Protein AF-A0A3D5PRV4-F1 (afdb_monomer)

Mean predicted aligned error: 7.02 Å

pLDDT: mean 85.02, std 9.2, range [42.31, 95.31]

Sequence (140 aa):
FWIFLRHMVLPTMTLSVIYIALIARMTRASVQEILQEDYVRTARAKGQSEFKILMRHALRNAAVPIVTVIGLGIALMIGGVVVTESVYNIPGLGRLVLDAVLARDYPVIQGLILFFSFVYILINLLIDLSYTFFDPRIRY

Structure (mmCIF, N/CA/C/O backbone):
data_AF-A0A3D5PRV4-F1
#
_entry.id   AF-A0A3D5PRV4-F1
#
loop_
_atom_site.group_PDB
_atom_site.id
_atom_site.type_symbol
_atom_site.label_atom_id
_atom_site.label_alt_id
_atom_site.label_comp_id
_atom_site.label_asym_id
_atom_site.label_entity_id
_atom_site.label_seq_id
_atom_site.pdbx_PDB_ins_code
_atom_site.Cartn_x
_atom_site.Cartn_y
_atom_site.Cartn_z
_atom_site.occupancy
_atom_site.B_iso_or_equiv
_atom_site.auth_seq_id
_atom_site.auth_comp_id
_atom_site.auth_asym_id
_atom_site.auth_atom_id
_atom_site.pdbx_PDB_model_num
ATOM 1 N N . PHE A 1 1 ? 20.126 -21.120 -5.698 1.00 62.16 1 PHE A N 1
ATOM 2 C CA . PHE A 1 1 ? 19.040 -20.556 -4.868 1.00 62.16 1 PHE A CA 1
ATOM 3 C C . PHE A 1 1 ? 19.549 -19.531 -3.846 1.00 62.16 1 PHE A C 1
ATOM 5 O O . PHE A 1 1 ? 19.146 -18.381 -3.923 1.00 62.16 1 PHE A O 1
ATOM 12 N N . TRP A 1 2 ? 20.493 -19.874 -2.958 1.00 66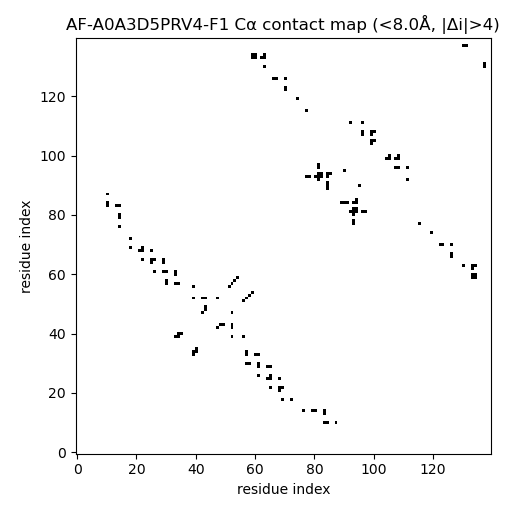.62 2 TRP A N 1
ATOM 13 C CA . TRP A 1 2 ? 20.979 -18.961 -1.899 1.00 66.62 2 TRP A CA 1
ATOM 14 C C . TRP A 1 2 ? 21.619 -17.650 -2.398 1.00 66.62 2 TRP A C 1
ATOM 16 O O . TRP A 1 2 ? 21.390 -16.579 -1.842 1.00 66.62 2 TRP A O 1
ATOM 26 N N . ILE A 1 3 ? 22.364 -17.713 -3.505 1.00 71.88 3 ILE A N 1
ATOM 27 C CA . ILE A 1 3 ? 22.976 -16.537 -4.146 1.00 71.88 3 ILE A CA 1
ATOM 28 C C . ILE A 1 3 ? 21.903 -15.586 -4.696 1.00 71.88 3 ILE A C 1
ATOM 30 O O . ILE A 1 3 ? 22.037 -14.377 -4.552 1.00 71.88 3 ILE A O 1
ATOM 34 N N . PHE A 1 4 ? 20.820 -16.123 -5.262 1.00 69.75 4 PHE A N 1
ATOM 35 C CA . PHE A 1 4 ? 19.715 -15.334 -5.812 1.00 69.75 4 PHE A CA 1
ATOM 36 C C . PHE A 1 4 ? 18.982 -14.557 -4.712 1.00 69.75 4 PHE A C 1
ATOM 38 O O . PHE A 1 4 ? 18.844 -13.342 -4.815 1.00 69.75 4 PHE A O 1
ATOM 45 N N . LEU A 1 5 ? 18.632 -15.222 -3.603 1.00 70.69 5 LEU A N 1
ATOM 46 C CA . LEU A 1 5 ? 18.037 -14.557 -2.437 1.00 70.69 5 LEU A CA 1
ATOM 47 C C . LEU A 1 5 ? 18.918 -13.421 -1.911 1.00 70.69 5 LEU A C 1
ATOM 49 O O . LEU A 1 5 ? 18.415 -12.327 -1.680 1.00 70.69 5 LEU A O 1
ATOM 53 N N . ARG A 1 6 ? 20.235 -13.638 -1.793 1.00 73.12 6 ARG A N 1
ATOM 54 C CA . ARG A 1 6 ? 21.175 -12.615 -1.305 1.00 73.12 6 ARG A CA 1
ATOM 55 C C . ARG A 1 6 ? 21.229 -11.368 -2.199 1.00 73.12 6 ARG A C 1
ATOM 57 O O . ARG A 1 6 ? 21.363 -10.269 -1.671 1.00 73.12 6 ARG A O 1
ATOM 64 N N . HIS A 1 7 ? 21.090 -11.522 -3.518 1.00 75.06 7 HIS A N 1
ATOM 65 C CA . HIS A 1 7 ? 21.068 -10.394 -4.460 1.00 75.06 7 HIS A CA 1
ATOM 66 C C . HIS A 1 7 ? 19.731 -9.639 -4.461 1.00 75.06 7 HIS A C 1
ATOM 68 O O . HIS A 1 7 ? 19.707 -8.466 -4.820 1.00 75.06 7 HIS A O 1
ATOM 74 N N . MET A 1 8 ? 18.636 -10.262 -4.010 1.00 76.50 8 MET A N 1
ATOM 75 C CA . MET A 1 8 ? 17.328 -9.602 -3.912 1.00 76.50 8 MET A CA 1
ATOM 76 C C . MET A 1 8 ? 17.118 -8.831 -2.605 1.00 76.50 8 MET A C 1
ATOM 78 O O . MET A 1 8 ? 16.271 -7.939 -2.571 1.00 76.50 8 MET A O 1
ATOM 82 N N . VAL A 1 9 ? 17.883 -9.116 -1.541 1.00 82.94 9 VAL A N 1
ATOM 83 C CA . VAL A 1 9 ? 17.721 -8.430 -0.243 1.00 82.94 9 VAL A CA 1
ATOM 84 C C . VAL A 1 9 ? 17.910 -6.918 -0.379 1.00 82.94 9 VAL A C 1
ATOM 86 O O . VAL A 1 9 ? 17.072 -6.159 0.095 1.00 82.94 9 VAL A O 1
ATOM 89 N N . LEU A 1 10 ? 18.982 -6.474 -1.043 1.00 81.19 10 LEU A N 1
ATOM 90 C CA . LEU A 1 10 ? 19.309 -5.049 -1.162 1.00 81.19 10 LEU A CA 1
ATOM 91 C C . LEU A 1 10 ? 18.252 -4.255 -1.962 1.00 81.19 10 LEU A C 1
ATOM 93 O O . LEU A 1 10 ? 17.721 -3.296 -1.404 1.00 81.19 10 LEU A O 1
ATOM 97 N N . PRO A 1 11 ? 17.860 -4.655 -3.190 1.00 80.69 11 PRO A N 1
ATOM 98 C CA . PRO A 1 11 ? 16.779 -3.998 -3.931 1.00 80.69 11 PRO A CA 1
ATOM 99 C C . PRO A 1 11 ? 15.453 -3.971 -3.164 1.00 80.69 11 PRO A C 1
ATOM 101 O O . PRO A 1 11 ? 14.777 -2.943 -3.115 1.00 80.69 11 PRO A O 1
ATOM 104 N N . THR A 1 12 ? 15.098 -5.091 -2.525 1.00 82.19 12 THR A N 1
ATOM 105 C CA . THR A 1 12 ? 13.836 -5.211 -1.784 1.00 82.19 12 THR A CA 1
ATOM 106 C C . THR A 1 12 ? 13.821 -4.283 -0.578 1.00 82.19 12 THR A C 1
ATOM 108 O O . THR A 1 12 ? 12.819 -3.616 -0.343 1.00 82.19 12 THR A O 1
ATOM 111 N N . MET A 1 13 ? 14.925 -4.191 0.167 1.00 84.75 13 MET A N 1
ATOM 112 C CA . MET A 1 13 ? 15.044 -3.275 1.303 1.00 84.75 13 MET A CA 1
ATOM 113 C C . MET A 1 13 ? 14.972 -1.815 0.850 1.00 84.75 13 MET A C 1
ATOM 115 O O . MET A 1 13 ? 14.200 -1.047 1.420 1.00 84.75 13 MET A O 1
ATOM 119 N N . THR A 1 14 ? 15.703 -1.444 -0.204 1.00 83.31 14 THR A N 1
ATOM 120 C CA . THR A 1 14 ? 15.707 -0.077 -0.750 1.00 83.31 14 THR A CA 1
ATOM 121 C C . THR A 1 14 ? 14.309 0.375 -1.163 1.00 83.31 14 THR A C 1
ATOM 123 O O . THR A 1 14 ? 13.904 1.490 -0.836 1.00 83.31 14 THR A O 1
ATOM 126 N N . LEU A 1 15 ? 13.538 -0.503 -1.811 1.00 81.44 15 LEU A N 1
ATOM 127 C CA . LEU A 1 15 ? 12.153 -0.206 -2.164 1.00 81.44 15 LEU A CA 1
ATOM 128 C C . LEU A 1 15 ? 11.228 -0.219 -0.943 1.00 81.44 15 LEU A C 1
ATOM 130 O O . LEU A 1 15 ? 10.415 0.682 -0.798 1.00 81.44 15 LEU A O 1
ATOM 134 N N . SER A 1 16 ? 11.340 -1.207 -0.054 1.00 83.38 16 SER A N 1
ATOM 135 C CA . SER A 1 16 ? 10.320 -1.466 0.975 1.00 83.38 16 SER A CA 1
ATOM 136 C C . SER A 1 16 ? 10.422 -0.560 2.202 1.00 83.38 16 SER A C 1
ATOM 138 O O . SER A 1 16 ? 9.399 -0.257 2.813 1.00 83.38 16 SER A O 1
ATOM 140 N N . VAL A 1 17 ? 11.625 -0.115 2.588 1.00 85.62 17 VAL A N 1
ATOM 141 C CA . VAL A 1 17 ? 11.854 0.615 3.853 1.00 85.62 17 VAL A CA 1
ATOM 142 C C . VAL A 1 17 ? 10.990 1.876 3.967 1.00 85.62 17 VAL A C 1
ATOM 144 O O . VAL A 1 17 ? 10.420 2.138 5.028 1.00 85.62 17 VAL A O 1
ATOM 147 N N . ILE A 1 18 ? 10.835 2.624 2.871 1.00 81.19 18 ILE A N 1
ATOM 148 C CA . ILE A 1 18 ? 10.041 3.861 2.844 1.00 81.19 18 ILE A CA 1
ATOM 149 C C . ILE A 1 18 ? 8.560 3.559 3.119 1.00 81.19 18 ILE A C 1
ATOM 151 O O . ILE A 1 18 ? 7.914 4.239 3.921 1.00 81.19 18 ILE A O 1
ATOM 155 N N . TYR A 1 19 ? 8.027 2.501 2.506 1.00 85.12 19 TYR A N 1
ATOM 156 C CA . TYR A 1 19 ? 6.618 2.136 2.640 1.00 85.12 19 TYR A CA 1
ATOM 157 C C . TYR A 1 19 ? 6.310 1.474 3.980 1.00 85.12 19 TYR A C 1
ATOM 159 O O . TYR A 1 19 ? 5.248 1.729 4.540 1.00 85.12 19 TYR A O 1
ATOM 167 N N . ILE A 1 20 ? 7.242 0.700 4.548 1.00 87.19 20 ILE A N 1
ATOM 168 C CA . ILE A 1 20 ? 7.081 0.115 5.888 1.00 87.19 20 ILE A CA 1
ATOM 169 C C . ILE A 1 20 ? 6.857 1.223 6.920 1.00 87.19 20 ILE A C 1
ATOM 171 O O . ILE A 1 20 ? 5.919 1.146 7.714 1.00 87.19 20 ILE A O 1
ATOM 175 N N . ALA A 1 21 ? 7.671 2.282 6.885 1.00 88.75 21 ALA A N 1
ATOM 176 C CA . ALA A 1 21 ? 7.520 3.413 7.794 1.00 88.75 21 ALA A CA 1
ATOM 177 C C . ALA A 1 21 ? 6.170 4.128 7.607 1.00 88.75 21 ALA A C 1
ATOM 179 O O . ALA A 1 21 ? 5.513 4.484 8.588 1.00 88.75 21 ALA A O 1
ATOM 180 N N . LEU A 1 22 ? 5.735 4.314 6.357 1.00 88.88 22 LEU A N 1
ATOM 181 C CA . LEU A 1 22 ? 4.456 4.946 6.038 1.00 88.88 22 LEU A CA 1
ATOM 182 C C . LEU A 1 22 ? 3.263 4.116 6.539 1.00 88.88 22 LEU A C 1
ATOM 184 O O . LEU A 1 22 ? 2.400 4.646 7.241 1.00 88.88 22 LEU A O 1
ATOM 188 N N . ILE A 1 23 ? 3.243 2.817 6.236 1.00 90.00 23 ILE A N 1
ATOM 189 C CA . ILE A 1 23 ? 2.176 1.889 6.630 1.00 90.00 23 ILE A CA 1
ATOM 190 C C . ILE A 1 23 ? 2.127 1.750 8.153 1.00 90.00 23 ILE A C 1
ATOM 192 O O . ILE A 1 23 ? 1.044 1.806 8.735 1.00 90.00 23 ILE A O 1
ATOM 196 N N . ALA A 1 24 ? 3.277 1.634 8.825 1.00 90.31 24 ALA A N 1
ATOM 197 C CA . ALA A 1 24 ? 3.337 1.555 10.284 1.00 90.31 24 ALA A CA 1
ATOM 198 C C . ALA A 1 24 ? 2.785 2.827 10.947 1.00 90.31 24 ALA A C 1
ATOM 200 O O . ALA A 1 24 ? 2.004 2.747 11.898 1.00 90.31 24 ALA A O 1
ATOM 201 N N . ARG A 1 25 ? 3.145 4.008 10.422 1.00 91.44 25 ARG A N 1
ATOM 202 C CA . ARG A 1 25 ? 2.618 5.293 10.907 1.00 91.44 25 ARG A CA 1
ATOM 203 C C . ARG A 1 25 ? 1.111 5.401 10.711 1.00 91.44 25 ARG A C 1
ATOM 205 O O . ARG A 1 25 ? 0.427 5.782 11.658 1.00 91.44 25 ARG A O 1
ATOM 212 N N . MET A 1 26 ? 0.608 5.048 9.526 1.00 92.31 26 MET A N 1
ATOM 213 C CA . MET A 1 26 ? -0.828 5.071 9.242 1.00 92.31 26 MET A CA 1
ATOM 214 C C . MET A 1 26 ? -1.580 4.104 10.158 1.00 92.31 26 MET A C 1
ATOM 216 O O . MET A 1 26 ? -2.525 4.500 10.827 1.00 92.31 26 MET A O 1
ATOM 220 N N . THR A 1 27 ? -1.092 2.868 10.281 1.00 91.50 27 THR A N 1
ATOM 221 C CA . THR A 1 27 ? -1.688 1.847 11.154 1.00 91.50 27 THR A CA 1
ATOM 222 C C . THR A 1 27 ? -1.805 2.347 12.592 1.00 91.50 27 THR A C 1
ATOM 224 O O . THR A 1 27 ? -2.866 2.242 13.204 1.00 91.50 27 THR A O 1
ATOM 227 N N . ARG A 1 28 ? -0.731 2.935 13.134 1.00 92.69 28 ARG A N 1
ATOM 228 C CA . ARG A 1 28 ? -0.735 3.490 14.492 1.00 92.69 28 ARG A CA 1
ATOM 229 C C . ARG A 1 28 ? -1.740 4.634 14.639 1.00 92.69 28 ARG A C 1
ATOM 231 O O . ARG A 1 28 ? -2.456 4.661 15.636 1.00 92.69 28 ARG A O 1
ATOM 238 N N . ALA A 1 29 ? -1.782 5.559 13.681 1.00 92.56 29 ALA A N 1
ATOM 239 C CA . ALA A 1 29 ? -2.688 6.704 13.716 1.00 92.56 29 ALA A CA 1
ATOM 240 C C . ALA A 1 29 ? -4.159 6.261 13.672 1.00 92.56 29 ALA A C 1
ATOM 242 O O . ALA A 1 29 ? -4.922 6.615 14.567 1.00 92.56 29 ALA A O 1
ATOM 243 N N . SER A 1 30 ? -4.529 5.411 12.709 1.00 91.19 30 SER A N 1
ATOM 244 C CA . SER A 1 30 ? -5.907 4.935 12.548 1.00 91.19 30 SER A CA 1
ATOM 245 C C . SER A 1 30 ? -6.382 4.107 13.742 1.00 91.19 30 SER A C 1
ATOM 247 O O . SER A 1 30 ? -7.499 4.290 14.216 1.00 91.19 30 SER A O 1
ATOM 249 N N . VAL A 1 31 ? -5.535 3.223 14.286 1.00 90.88 31 VAL A N 1
ATOM 250 C CA . VAL A 1 31 ? -5.892 2.460 15.494 1.00 90.88 31 VAL A CA 1
ATOM 251 C C . VAL A 1 31 ? -6.078 3.391 16.694 1.00 90.88 31 VAL A C 1
ATOM 253 O O . VAL A 1 31 ? -7.017 3.199 17.464 1.00 90.88 31 VAL A O 1
ATOM 256 N N . GLN A 1 32 ? -5.220 4.401 16.862 1.00 91.06 32 GLN A N 1
ATOM 257 C CA . GLN A 1 32 ? -5.339 5.355 17.965 1.00 91.06 32 GLN A CA 1
ATOM 258 C C . GLN A 1 32 ? -6.637 6.169 17.886 1.00 91.06 32 GLN A C 1
ATOM 260 O O . GLN A 1 32 ? -7.287 6.343 18.913 1.00 91.06 32 GLN A O 1
ATOM 265 N N . GLU A 1 33 ? -7.012 6.634 16.695 1.00 89.69 33 GLU A N 1
ATOM 266 C CA . GLU A 1 33 ? -8.262 7.361 16.450 1.00 89.69 33 GLU A CA 1
ATOM 267 C C . GLU A 1 33 ? -9.479 6.494 16.791 1.00 89.69 33 GLU A C 1
ATOM 269 O O . GLU A 1 33 ? -10.314 6.869 17.612 1.00 89.69 33 GLU A O 1
ATOM 274 N N . ILE A 1 34 ? -9.512 5.263 16.279 1.00 89.00 34 ILE A N 1
ATOM 275 C CA . ILE A 1 34 ? -10.622 4.339 16.514 1.00 89.00 34 ILE A CA 1
ATOM 276 C C . ILE A 1 34 ? -10.769 3.963 17.994 1.00 89.00 34 ILE A C 1
ATOM 278 O O . ILE A 1 34 ? -11.884 3.833 18.493 1.00 89.00 34 ILE A O 1
ATOM 282 N N . LEU A 1 35 ? -9.673 3.797 18.735 1.00 88.69 35 LEU A N 1
ATOM 283 C CA . LEU A 1 35 ? -9.750 3.481 20.166 1.00 88.69 35 LEU A CA 1
ATOM 284 C C . LEU A 1 35 ? -10.357 4.617 21.011 1.00 88.69 35 LEU A C 1
ATOM 286 O O . LEU A 1 35 ? -10.752 4.368 22.152 1.00 88.69 35 LEU A O 1
ATOM 290 N N . GLN A 1 36 ? -10.434 5.841 20.480 1.00 89.69 36 GLN A N 1
ATOM 291 C CA . GLN A 1 36 ? -11.046 6.987 21.158 1.00 89.69 36 GLN A CA 1
ATOM 292 C C . GLN A 1 36 ? -12.557 7.107 20.914 1.00 89.69 36 GLN A C 1
ATOM 294 O O . GLN A 1 36 ? -13.214 7.851 21.645 1.00 89.69 36 GLN A O 1
ATOM 299 N N . GLU A 1 37 ? -13.100 6.343 19.966 1.00 89.94 37 GLU A N 1
ATOM 300 C CA . GLU A 1 37 ? -14.513 6.350 19.585 1.00 89.94 37 GLU A CA 1
ATOM 301 C C . GLU A 1 37 ? -15.458 5.869 20.698 1.00 89.94 37 GLU A C 1
ATOM 303 O O . GLU A 1 37 ? -15.162 4.958 21.485 1.00 89.94 37 GLU A O 1
ATOM 308 N N . ASP A 1 38 ? -16.671 6.421 20.721 1.00 90.31 38 ASP A N 1
ATOM 309 C CA . ASP A 1 38 ? -17.645 6.154 21.786 1.00 90.31 38 ASP A CA 1
ATOM 310 C C . ASP A 1 38 ? -18.175 4.709 21.781 1.00 90.31 38 ASP A C 1
ATOM 312 O O . ASP A 1 38 ? -18.493 4.147 22.838 1.00 90.31 38 ASP A O 1
ATOM 316 N N . TYR A 1 39 ? -18.203 4.039 20.622 1.00 87.12 39 TYR A N 1
ATOM 317 C CA . TYR A 1 39 ? -18.572 2.620 20.560 1.00 87.12 39 TYR A CA 1
ATOM 318 C C . TYR A 1 39 ? -17.514 1.717 21.213 1.00 87.12 39 TYR A C 1
ATOM 320 O O . TYR A 1 39 ? -17.865 0.677 21.776 1.00 87.12 39 TYR A O 1
ATOM 328 N N . VAL A 1 40 ? -16.235 2.119 21.198 1.00 89.81 40 VAL A N 1
ATOM 329 C CA . VAL A 1 40 ? -15.154 1.413 21.900 1.00 89.81 40 VAL A CA 1
ATOM 330 C C . VAL A 1 40 ? -15.286 1.612 23.406 1.00 89.81 40 VAL A C 1
ATOM 332 O O . VAL A 1 40 ? -15.218 0.638 24.159 1.00 89.81 40 VAL A O 1
ATOM 335 N N . ARG A 1 41 ? -15.578 2.839 23.855 1.00 89.12 41 ARG A N 1
ATOM 336 C CA . ARG A 1 41 ? -15.866 3.126 25.273 1.00 89.12 41 ARG A CA 1
ATOM 337 C C . ARG A 1 41 ? -17.053 2.311 25.779 1.00 89.12 41 ARG A C 1
ATOM 339 O O . ARG A 1 41 ? -16.980 1.705 26.846 1.00 89.12 41 ARG A O 1
ATOM 346 N N . THR A 1 42 ? -18.104 2.211 24.970 1.00 90.88 42 THR A N 1
ATOM 347 C CA . THR A 1 42 ? -19.280 1.383 25.266 1.00 90.88 42 THR A CA 1
ATOM 348 C C . THR A 1 42 ? -18.925 -0.105 25.332 1.00 90.88 42 THR A C 1
ATOM 350 O O . THR A 1 42 ? -19.389 -0.815 26.223 1.00 90.88 42 THR A O 1
ATOM 353 N N . ALA A 1 43 ? -18.084 -0.606 24.421 1.00 89.50 43 ALA A N 1
ATOM 354 C CA . ALA A 1 43 ? -17.626 -1.996 24.445 1.00 89.50 43 ALA A CA 1
ATOM 355 C C . ALA A 1 43 ? -16.788 -2.310 25.696 1.00 89.50 43 ALA A C 1
ATOM 357 O O . ALA A 1 43 ? -16.965 -3.374 26.296 1.00 89.50 43 ALA A O 1
ATOM 358 N N . ARG A 1 44 ? -15.935 -1.370 26.124 1.00 89.50 44 ARG A N 1
ATOM 359 C CA . ARG A 1 44 ? -15.155 -1.468 27.365 1.00 89.50 44 ARG A CA 1
ATOM 360 C C . ARG A 1 44 ? -16.059 -1.448 28.602 1.00 89.50 44 ARG A C 1
ATOM 362 O O . ARG A 1 44 ? -15.896 -2.293 29.475 1.00 89.50 44 ARG A O 1
ATOM 369 N N . ALA A 1 45 ? -17.067 -0.574 28.641 1.00 92.19 45 ALA A N 1
ATOM 370 C CA . ALA A 1 45 ? -18.062 -0.534 29.720 1.00 92.19 45 ALA A CA 1
ATOM 371 C C . ALA A 1 45 ? -18.891 -1.831 29.820 1.00 92.19 45 ALA A C 1
ATOM 373 O O . ALA A 1 45 ? -19.292 -2.231 30.907 1.00 92.19 45 ALA A O 1
ATOM 374 N N . LYS A 1 46 ? -19.094 -2.531 28.696 1.00 91.00 46 LYS A N 1
ATOM 375 C CA . LYS A 1 46 ? -19.716 -3.867 28.644 1.00 91.00 46 LYS A CA 1
ATOM 376 C C . LYS A 1 46 ? -18.776 -5.015 29.054 1.00 91.00 46 LYS A C 1
ATOM 378 O O . LYS A 1 46 ? -19.176 -6.172 28.955 1.00 91.00 46 LYS A O 1
ATOM 383 N N . GLY A 1 47 ? -17.537 -4.729 29.461 1.00 92.19 47 GLY A N 1
ATOM 384 C CA . GLY A 1 47 ? -16.563 -5.732 29.906 1.00 92.19 47 GLY A CA 1
ATOM 385 C C . GLY A 1 47 ? -15.906 -6.542 28.782 1.00 92.19 47 GLY A C 1
ATOM 386 O O . GLY A 1 47 ? -15.387 -7.627 29.035 1.00 92.19 47 GLY A O 1
ATOM 387 N N . GLN A 1 48 ? -15.929 -6.068 27.529 1.00 91.69 48 GLN A N 1
ATOM 388 C CA . GLN A 1 48 ? -15.196 -6.740 26.449 1.00 91.69 48 GLN A CA 1
ATOM 389 C C . GLN A 1 48 ? -13.682 -6.607 26.666 1.00 91.69 48 GLN A C 1
ATOM 391 O O . GLN A 1 48 ? -13.195 -5.546 27.051 1.00 91.69 48 GLN A O 1
ATOM 396 N N . SER A 1 49 ? -12.927 -7.671 26.377 1.00 92.00 49 SER A N 1
ATOM 397 C CA . SER A 1 49 ? -11.466 -7.645 26.485 1.00 92.00 49 SER A CA 1
ATOM 398 C C . SER A 1 49 ? -10.832 -6.723 25.438 1.00 92.00 49 SER A C 1
ATOM 400 O O . SER A 1 49 ? -11.271 -6.685 24.285 1.00 92.00 49 SER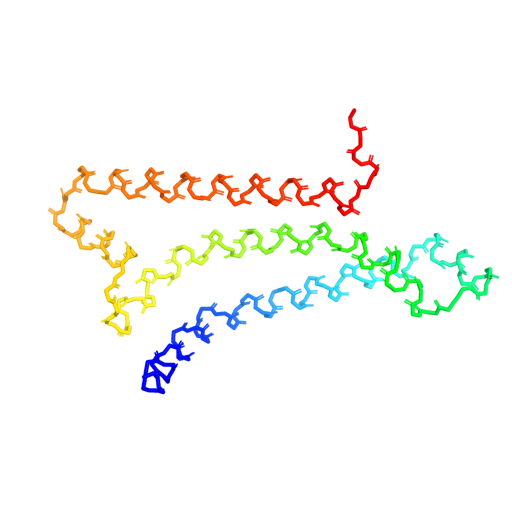 A O 1
ATOM 402 N N . GLU A 1 50 ? -9.745 -6.037 25.811 1.00 87.25 50 GLU A N 1
ATOM 403 C CA . GLU A 1 50 ? -8.982 -5.152 24.912 1.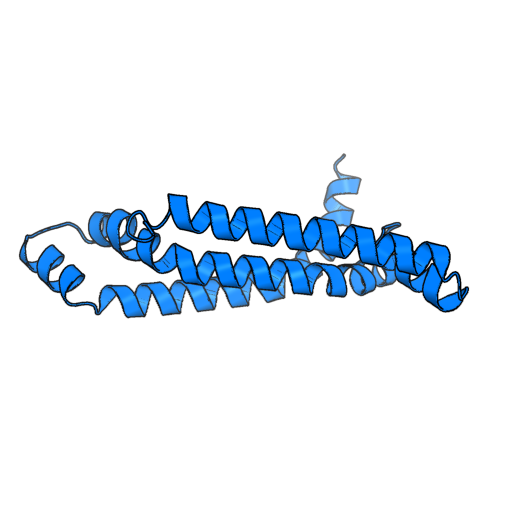00 87.25 50 GLU A CA 1
ATOM 404 C C . GLU A 1 50 ? -8.564 -5.865 23.621 1.00 87.25 50 GLU A C 1
ATOM 406 O O . GLU A 1 50 ? -8.685 -5.312 22.532 1.00 87.25 50 GLU A O 1
ATOM 411 N N . PHE A 1 51 ? -8.161 -7.136 23.715 1.00 88.69 51 PHE A N 1
ATOM 412 C CA . PHE A 1 51 ? -7.789 -7.928 22.542 1.00 88.69 51 PHE A CA 1
ATOM 413 C C . PHE A 1 51 ? -8.955 -8.102 21.557 1.00 88.69 51 PHE A C 1
ATOM 415 O O . PHE A 1 51 ? -8.777 -7.996 20.345 1.00 88.69 51 PHE A O 1
ATOM 422 N N . LYS A 1 52 ? -10.176 -8.319 22.060 1.00 89.12 52 LYS A N 1
ATOM 423 C CA . LYS A 1 52 ? -11.373 -8.471 21.222 1.00 89.12 52 LYS A CA 1
ATOM 424 C C . LYS A 1 52 ? -11.830 -7.136 20.632 1.00 89.12 52 LYS A C 1
ATOM 426 O O . LYS A 1 52 ? -12.316 -7.109 19.502 1.00 89.12 52 LYS A O 1
ATOM 431 N N . ILE A 1 53 ? -11.665 -6.037 21.366 1.00 89.38 53 ILE A N 1
ATOM 432 C CA . ILE A 1 53 ? -11.894 -4.679 20.856 1.00 89.38 53 ILE A CA 1
ATOM 433 C C . ILE A 1 53 ? -10.916 -4.394 19.710 1.00 89.38 53 ILE A C 1
ATOM 435 O O . ILE A 1 53 ? -11.354 -4.045 18.613 1.00 89.38 53 ILE A O 1
ATOM 439 N N . LEU A 1 54 ? -9.622 -4.644 19.923 1.00 87.62 54 LEU A N 1
ATOM 440 C CA . LEU A 1 54 ? -8.574 -4.429 18.930 1.00 87.62 54 LEU A CA 1
ATOM 441 C C . LEU A 1 54 ? -8.803 -5.265 17.663 1.00 87.62 54 LEU A C 1
ATOM 443 O O . LEU A 1 54 ? -8.897 -4.711 16.572 1.00 87.62 54 LEU A O 1
ATOM 447 N N . MET A 1 55 ? -8.935 -6.588 17.800 1.00 86.00 55 MET A N 1
ATOM 448 C CA . MET A 1 55 ? -9.040 -7.499 16.654 1.00 86.00 55 MET A CA 1
ATOM 449 C C . MET A 1 55 ? -10.341 -7.328 15.867 1.00 86.00 55 MET A C 1
ATOM 451 O O . MET A 1 55 ? -10.331 -7.380 14.641 1.00 86.00 55 MET A O 1
ATOM 455 N N . ARG A 1 56 ? -11.477 -7.150 16.554 1.00 82.06 56 ARG A N 1
ATOM 456 C CA . ARG A 1 56 ? -12.798 -7.197 15.905 1.00 82.06 56 ARG A CA 1
ATOM 457 C C . ARG A 1 56 ? -13.346 -5.827 15.518 1.00 82.06 56 ARG A C 1
ATOM 459 O O . ARG A 1 56 ? -14.134 -5.761 14.580 1.00 82.06 56 ARG A O 1
ATOM 466 N N . HIS A 1 57 ? -12.970 -4.772 16.238 1.00 82.69 57 HIS A N 1
ATOM 467 C CA . HIS A 1 57 ? -13.516 -3.431 16.026 1.00 82.69 57 HIS A CA 1
ATOM 468 C C . HIS A 1 57 ? -12.450 -2.483 15.481 1.00 82.69 57 HIS A C 1
ATOM 470 O O . HIS A 1 57 ? -12.648 -1.899 14.420 1.00 82.69 57 HIS A O 1
ATOM 476 N N . ALA A 1 58 ? -11.299 -2.379 16.154 1.00 84.31 58 ALA A N 1
ATOM 477 C CA . ALA A 1 58 ? -10.290 -1.398 15.772 1.00 84.31 58 ALA A CA 1
ATOM 478 C C . ALA A 1 58 ? -9.584 -1.743 14.458 1.00 84.31 58 ALA A C 1
ATOM 480 O O . ALA A 1 58 ? -9.564 -0.922 13.551 1.00 84.31 58 ALA A O 1
ATOM 481 N N . LEU A 1 59 ? -9.060 -2.963 14.309 1.00 82.69 59 LEU A N 1
ATOM 482 C CA . LEU A 1 59 ? -8.351 -3.358 13.089 1.00 82.69 59 LEU A CA 1
ATOM 483 C C . LEU A 1 59 ? -9.254 -3.404 11.861 1.00 82.69 59 LEU A C 1
ATOM 485 O O . LEU A 1 59 ? -8.819 -3.031 10.780 1.00 82.69 59 LEU A O 1
ATOM 489 N N . ARG A 1 60 ? -10.510 -3.830 12.022 1.00 81.31 60 ARG A N 1
ATOM 490 C CA . ARG A 1 60 ? -11.461 -3.900 10.909 1.00 81.31 60 ARG A CA 1
ATOM 491 C C . ARG A 1 60 ? -11.772 -2.514 10.343 1.00 81.31 60 ARG A C 1
ATOM 493 O O . ARG A 1 60 ? -11.771 -2.346 9.132 1.00 81.31 60 ARG A O 1
ATOM 500 N N . ASN A 1 61 ? -11.957 -1.528 11.218 1.00 82.38 61 ASN A N 1
ATOM 501 C CA . ASN A 1 61 ? -12.221 -0.150 10.810 1.00 82.38 61 ASN A CA 1
ATOM 502 C C . ASN A 1 61 ? -10.932 0.571 10.368 1.00 82.38 61 ASN A C 1
ATOM 504 O O . ASN A 1 61 ? -10.963 1.375 9.444 1.00 82.38 61 ASN A O 1
ATOM 508 N N . ALA A 1 62 ? -9.780 0.239 10.963 1.00 86.38 62 ALA A N 1
ATOM 509 C CA . ALA A 1 62 ? -8.478 0.775 10.558 1.00 86.38 62 ALA A CA 1
ATOM 510 C C . ALA A 1 62 ? -7.991 0.199 9.219 1.00 86.38 62 ALA A C 1
ATOM 512 O O . ALA A 1 62 ? -7.125 0.790 8.581 1.00 86.38 62 ALA A O 1
ATOM 513 N N . ALA A 1 63 ? -8.522 -0.948 8.781 1.00 84.75 63 ALA A N 1
ATOM 514 C CA . ALA A 1 63 ? -8.099 -1.605 7.548 1.00 84.75 63 ALA A CA 1
ATOM 515 C C . ALA A 1 63 ? -8.338 -0.733 6.310 1.00 84.75 63 ALA A C 1
ATOM 517 O O . ALA A 1 63 ? -7.5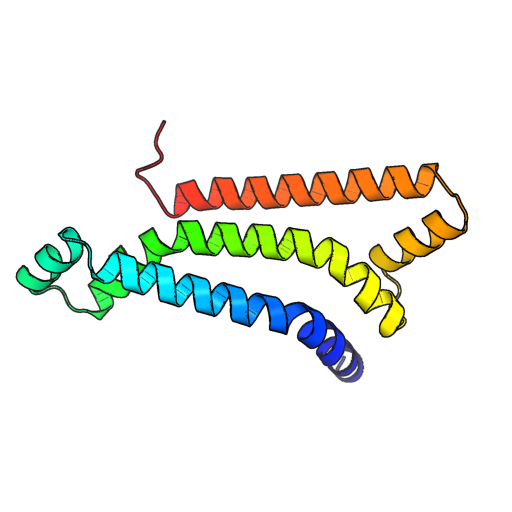18 -0.764 5.400 1.00 84.75 63 ALA A O 1
ATOM 518 N N . VAL A 1 64 ? -9.403 0.076 6.293 1.00 85.50 64 VAL A N 1
ATOM 519 C CA . VAL A 1 64 ? -9.735 0.946 5.155 1.00 85.50 64 VAL A CA 1
ATOM 520 C C . VAL A 1 64 ? -8.584 1.915 4.838 1.00 85.50 64 VAL A C 1
ATOM 522 O O . VAL A 1 64 ? -7.978 1.761 3.777 1.00 85.50 64 VAL A O 1
ATOM 525 N N . PRO A 1 65 ? -8.176 2.833 5.741 1.00 87.00 65 PRO A N 1
ATOM 526 C CA . PRO A 1 65 ? -7.076 3.757 5.454 1.00 87.00 65 PRO A CA 1
ATOM 527 C C . PRO A 1 65 ? -5.732 3.048 5.237 1.00 87.00 65 PRO A C 1
ATOM 529 O O . PRO A 1 65 ? -4.915 3.509 4.438 1.00 87.00 65 PRO A O 1
ATOM 532 N N . ILE A 1 66 ? -5.487 1.915 5.907 1.00 89.50 66 ILE A N 1
ATOM 533 C CA . ILE A 1 66 ? -4.253 1.135 5.728 1.00 89.50 66 ILE A CA 1
ATOM 534 C C . ILE A 1 66 ? -4.163 0.588 4.299 1.00 89.50 66 ILE A C 1
ATOM 536 O O . ILE A 1 66 ? -3.131 0.742 3.647 1.00 89.50 66 ILE A O 1
ATOM 540 N N . VAL A 1 67 ? -5.235 -0.026 3.798 1.00 88.69 67 VAL A N 1
ATOM 541 C CA . VAL A 1 67 ? -5.274 -0.619 2.457 1.00 88.69 67 VAL A CA 1
ATOM 542 C C . VAL A 1 67 ? -5.191 0.467 1.378 1.00 88.69 67 VAL A C 1
ATOM 544 O O . VAL A 1 67 ? -4.462 0.287 0.401 1.00 88.69 67 VAL A O 1
ATOM 547 N N . THR A 1 68 ? -5.790 1.643 1.597 1.00 87.44 68 THR A N 1
ATOM 548 C CA . THR A 1 68 ? -5.606 2.804 0.707 1.00 87.44 68 THR A CA 1
ATOM 549 C C . THR A 1 68 ? -4.138 3.218 0.602 1.00 87.44 68 THR A C 1
ATOM 551 O O . THR A 1 68 ? -3.611 3.406 -0.495 1.00 87.44 68 THR A O 1
ATOM 554 N N . VAL A 1 69 ? -3.446 3.338 1.741 1.00 90.31 69 VAL A N 1
ATOM 555 C CA . VAL A 1 69 ? -2.023 3.708 1.773 1.00 90.31 69 VAL A CA 1
ATOM 556 C C . VAL A 1 69 ? -1.149 2.644 1.119 1.00 90.31 69 VAL A C 1
ATOM 558 O O . VAL A 1 69 ? -0.186 2.990 0.438 1.00 90.31 69 VAL A O 1
ATOM 561 N N . ILE A 1 70 ? -1.487 1.363 1.281 1.00 89.19 70 ILE A N 1
ATOM 562 C CA . ILE A 1 70 ? -0.809 0.271 0.576 1.00 89.19 70 ILE A CA 1
ATOM 563 C C . ILE A 1 70 ? -0.969 0.440 -0.941 1.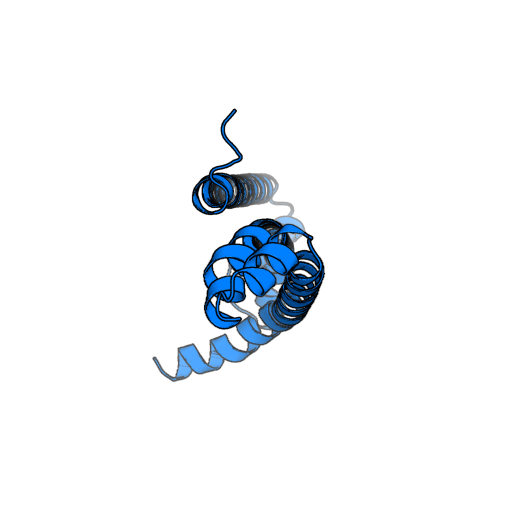00 89.19 70 ILE A C 1
ATOM 565 O O . ILE A 1 70 ? 0.027 0.371 -1.657 1.00 89.19 70 ILE A O 1
ATOM 569 N N . GLY A 1 71 ? -2.176 0.735 -1.430 1.00 87.75 71 GLY A N 1
ATOM 570 C CA . GLY A 1 71 ? -2.423 1.001 -2.852 1.00 87.75 71 GLY A CA 1
ATOM 571 C C . GLY A 1 71 ? -1.612 2.149 -3.416 1.00 87.75 71 GLY A C 1
ATOM 572 O O . GLY A 1 71 ? -0.951 2.007 -4.447 1.00 87.75 71 GLY A O 1
ATOM 573 N N . LEU A 1 72 ? -1.606 3.273 -2.700 1.00 88.00 72 LEU A N 1
ATOM 574 C CA . LEU A 1 72 ? -0.785 4.424 -3.056 1.00 88.00 72 LEU A CA 1
ATOM 575 C C . LEU A 1 72 ? 0.708 4.063 -3.052 1.00 88.00 72 LEU A C 1
ATOM 577 O O . LEU A 1 72 ? 1.444 4.462 -3.953 1.00 88.00 72 LEU A O 1
ATOM 581 N N . GLY A 1 73 ? 1.143 3.270 -2.072 1.00 88.94 73 GLY A N 1
ATOM 582 C CA . GLY A 1 73 ? 2.504 2.757 -1.986 1.00 88.94 73 GLY A CA 1
ATOM 583 C C . GLY A 1 73 ? 2.895 1.957 -3.224 1.00 88.94 73 GLY A C 1
ATOM 584 O O . GLY A 1 73 ? 3.931 2.231 -3.819 1.00 88.94 73 GLY A O 1
ATOM 585 N N . ILE A 1 74 ? 2.039 1.040 -3.677 1.00 85.62 74 ILE A N 1
ATOM 586 C CA . ILE A 1 74 ? 2.298 0.238 -4.880 1.00 85.62 74 ILE A CA 1
ATOM 587 C C . ILE A 1 74 ? 2.408 1.124 -6.131 1.00 85.62 74 ILE A C 1
ATOM 589 O O . ILE A 1 74 ? 3.304 0.917 -6.948 1.00 85.62 74 ILE A O 1
ATOM 593 N N . ALA A 1 75 ? 1.561 2.150 -6.260 1.00 82.88 75 ALA A N 1
ATOM 594 C CA . ALA A 1 75 ? 1.639 3.118 -7.359 1.00 82.88 75 ALA A CA 1
ATOM 595 C C . ALA A 1 75 ? 3.013 3.806 -7.418 1.00 82.88 75 ALA A C 1
ATOM 597 O O . ALA A 1 75 ? 3.649 3.887 -8.469 1.00 82.88 75 ALA A O 1
ATOM 598 N N . LEU A 1 76 ? 3.488 4.265 -6.259 1.00 85.00 76 LEU A N 1
ATOM 599 C CA . LEU A 1 76 ? 4.785 4.922 -6.116 1.00 85.00 76 LEU A CA 1
ATOM 600 C C . LEU A 1 76 ? 5.947 3.940 -6.332 1.00 85.00 76 LEU A C 1
ATOM 602 O O . LEU A 1 76 ? 6.979 4.316 -6.893 1.00 85.00 76 LEU A O 1
ATOM 606 N N . MET A 1 77 ? 5.777 2.668 -5.953 1.00 84.62 77 MET A N 1
ATOM 607 C CA . MET A 1 77 ? 6.768 1.618 -6.195 1.00 84.62 77 MET A CA 1
ATOM 608 C C . MET A 1 77 ? 7.002 1.385 -7.683 1.00 84.62 77 MET A C 1
ATOM 610 O O . MET A 1 77 ? 8.152 1.190 -8.057 1.00 84.62 77 MET A O 1
ATOM 614 N N . ILE A 1 78 ? 5.976 1.462 -8.538 1.00 83.38 78 ILE A N 1
ATOM 615 C CA . ILE A 1 78 ? 6.149 1.319 -9.996 1.00 83.38 78 ILE A CA 1
ATOM 616 C C . ILE A 1 78 ? 7.151 2.359 -10.529 1.00 83.38 78 ILE A C 1
ATOM 618 O O . ILE A 1 78 ? 8.030 2.019 -11.318 1.00 83.38 78 ILE A O 1
ATOM 622 N N . GLY A 1 79 ? 7.091 3.600 -10.035 1.00 80.00 79 GLY A N 1
ATOM 623 C CA . GLY A 1 79 ? 8.081 4.632 -10.364 1.00 80.00 79 GLY A CA 1
ATOM 624 C C . GLY A 1 79 ? 9.466 4.365 -9.756 1.00 80.00 79 GLY A C 1
ATOM 625 O O . GLY A 1 79 ? 10.485 4.535 -10.422 1.00 80.00 79 GLY A O 1
ATOM 626 N N . GLY A 1 80 ? 9.523 3.907 -8.501 1.00 82.25 80 GLY A N 1
ATOM 627 C CA . GLY A 1 80 ? 10.783 3.609 -7.803 1.00 82.25 80 GLY A CA 1
ATOM 628 C C . GLY A 1 80 ? 11.529 2.371 -8.322 1.00 82.25 80 GLY A C 1
ATOM 629 O O . GLY A 1 80 ? 12.757 2.291 -8.209 1.00 82.25 80 GLY A O 1
ATOM 630 N N . VAL A 1 81 ? 10.809 1.413 -8.912 1.00 84.75 81 VAL A N 1
ATOM 631 C CA . VAL A 1 81 ? 11.370 0.188 -9.501 1.00 84.75 81 VAL A CA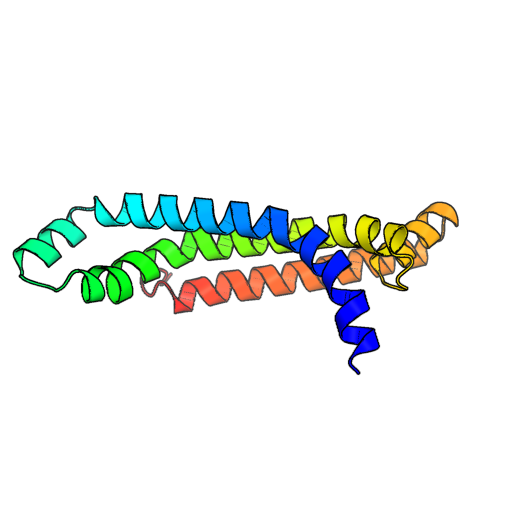 1
ATOM 632 C C . VAL A 1 81 ? 12.328 0.525 -10.636 1.00 84.75 81 VAL A C 1
ATOM 634 O O . VAL A 1 81 ? 13.403 -0.057 -10.689 1.00 84.75 81 VAL A O 1
ATOM 637 N N . VAL A 1 82 ? 12.011 1.526 -11.459 1.00 83.75 82 VAL A N 1
ATOM 638 C CA . VAL A 1 82 ? 12.879 2.000 -12.549 1.00 83.75 82 VAL A CA 1
ATOM 639 C C . VAL A 1 82 ? 14.267 2.378 -12.020 1.00 83.75 82 VAL A C 1
ATOM 641 O O . VAL A 1 82 ? 15.281 1.876 -12.498 1.00 83.75 82 VAL A O 1
ATOM 644 N N . VAL A 1 83 ? 14.315 3.209 -10.974 1.00 82.31 83 VAL A N 1
ATOM 645 C CA . VAL A 1 83 ? 15.574 3.654 -10.354 1.00 82.31 83 VAL A CA 1
ATOM 646 C C . VAL A 1 83 ? 16.320 2.477 -9.726 1.00 82.31 83 VAL A C 1
ATOM 648 O O . VAL A 1 83 ? 17.533 2.349 -9.881 1.00 82.31 83 VAL A O 1
ATOM 651 N N . THR A 1 84 ? 15.598 1.593 -9.039 1.00 85.12 84 THR A N 1
ATOM 652 C CA . THR A 1 84 ? 16.189 0.437 -8.355 1.00 85.12 84 THR A CA 1
ATOM 653 C C . THR A 1 84 ? 16.788 -0.556 -9.357 1.00 85.12 84 THR A C 1
ATOM 655 O O . THR A 1 84 ? 17.921 -0.998 -9.183 1.00 85.12 84 THR A O 1
ATOM 658 N N . GLU A 1 85 ? 16.080 -0.874 -10.440 1.00 85.94 85 GLU A N 1
ATOM 659 C CA . GLU A 1 85 ? 16.560 -1.772 -11.496 1.00 85.94 85 GLU A CA 1
ATOM 660 C C . GLU A 1 85 ? 17.807 -1.219 -12.193 1.00 85.94 85 GLU A C 1
ATOM 662 O O . GLU A 1 85 ? 18.763 -1.964 -12.419 1.00 85.94 85 GLU A O 1
ATOM 667 N N . SER A 1 86 ? 17.843 0.089 -12.467 1.00 82.88 86 SER A N 1
ATOM 668 C CA . SER A 1 86 ? 19.017 0.746 -13.046 1.00 82.88 86 SER A CA 1
ATOM 669 C C . SER A 1 86 ? 20.227 0.713 -12.114 1.00 82.88 86 SER A C 1
ATOM 671 O O . SER A 1 86 ? 21.317 0.349 -12.551 1.00 82.88 86 SER A O 1
ATOM 673 N N . VAL A 1 87 ? 20.050 1.050 -10.831 1.00 84.25 87 VAL A N 1
ATOM 674 C CA . VAL A 1 87 ? 21.154 1.109 -9.854 1.00 84.25 87 VAL A CA 1
ATOM 675 C C . VAL A 1 87 ? 21.734 -0.277 -9.570 1.00 84.25 87 VAL A C 1
ATOM 677 O O . VAL A 1 87 ? 22.951 -0.429 -9.488 1.00 84.25 87 VAL A O 1
ATOM 680 N N . TYR A 1 88 ? 20.886 -1.299 -9.449 1.00 82.50 88 TYR A N 1
ATOM 681 C CA . TYR A 1 88 ? 21.328 -2.672 -9.187 1.00 82.50 88 TYR A CA 1
ATOM 682 C C . TYR A 1 88 ? 21.623 -3.477 -10.466 1.00 82.50 88 TYR A C 1
ATOM 684 O O . TYR A 1 88 ? 21.942 -4.661 -10.374 1.00 82.50 88 TYR A O 1
ATOM 692 N N . ASN A 1 89 ? 21.548 -2.848 -11.647 1.00 82.31 89 ASN A N 1
ATOM 693 C CA . ASN A 1 89 ? 21.762 -3.464 -12.962 1.00 82.31 89 ASN A CA 1
ATOM 694 C C . ASN A 1 89 ? 20.912 -4.736 -13.186 1.00 82.31 89 ASN A C 1
ATOM 696 O O . ASN A 1 89 ? 21.365 -5.707 -13.793 1.00 82.31 89 ASN A O 1
ATOM 700 N N . ILE A 1 90 ? 19.675 -4.728 -12.683 1.00 84.56 90 ILE A N 1
ATOM 701 C CA . ILE A 1 90 ? 18.721 -5.834 -12.805 1.00 84.56 90 ILE A CA 1
ATOM 702 C C . ILE A 1 90 ? 17.926 -5.636 -14.104 1.00 84.56 90 ILE A C 1
ATOM 704 O O . ILE A 1 90 ? 17.423 -4.535 -14.340 1.00 84.56 90 ILE A O 1
ATOM 708 N N . PRO A 1 91 ? 17.811 -6.654 -14.978 1.00 81.00 91 PRO A N 1
ATOM 709 C CA . PRO A 1 91 ? 16.950 -6.561 -16.149 1.00 81.00 91 PRO A CA 1
ATOM 710 C C . PRO A 1 91 ? 15.482 -6.575 -15.708 1.00 81.00 91 PRO A C 1
ATOM 712 O O . PRO A 1 91 ? 15.041 -7.514 -15.045 1.00 81.00 91 PRO A O 1
ATOM 715 N N . GLY A 1 92 ? 14.728 -5.544 -16.083 1.00 86.88 92 GLY A N 1
ATOM 716 C CA . GLY A 1 92 ? 13.328 -5.407 -15.704 1.00 86.88 92 GLY A CA 1
ATOM 717 C C . GLY A 1 92 ? 12.574 -4.379 -16.541 1.00 86.88 92 GLY A C 1
ATOM 718 O O . GLY A 1 92 ? 13.143 -3.711 -17.412 1.00 86.88 92 GLY A O 1
ATOM 719 N N . LEU A 1 93 ? 11.261 -4.307 -16.313 1.00 86.81 93 LEU A N 1
ATOM 720 C CA . LEU A 1 93 ? 10.358 -3.463 -17.099 1.00 86.81 93 LEU A CA 1
ATOM 721 C C . LEU A 1 93 ? 10.592 -1.974 -16.836 1.00 86.81 93 LEU A C 1
ATOM 723 O O . LEU A 1 93 ? 10.408 -1.169 -17.743 1.00 86.81 93 LEU A O 1
ATOM 727 N N . GLY A 1 94 ? 11.013 -1.598 -15.627 1.00 85.25 94 GLY A N 1
ATOM 728 C CA . GLY A 1 94 ? 11.317 -0.211 -15.294 1.00 85.25 94 GLY A CA 1
ATOM 729 C C . GLY A 1 94 ? 12.538 0.295 -16.058 1.00 85.25 94 GLY A C 1
ATOM 730 O O . GLY A 1 94 ? 12.499 1.364 -16.665 1.00 85.25 94 GLY A O 1
ATOM 731 N N . ARG A 1 95 ? 13.601 -0.509 -16.119 1.00 86.19 95 ARG A N 1
ATOM 732 C CA . ARG A 1 95 ? 14.770 -0.208 -16.953 1.00 86.19 95 ARG A CA 1
ATOM 733 C C . ARG A 1 95 ? 14.419 -0.147 -18.442 1.00 86.19 95 ARG A C 1
ATOM 735 O O . ARG A 1 95 ? 14.879 0.762 -19.126 1.00 86.19 95 ARG A O 1
ATOM 742 N N . LEU A 1 96 ? 13.564 -1.052 -18.924 1.00 88.56 96 LEU A N 1
ATOM 743 C CA . LEU A 1 96 ? 13.111 -1.052 -20.319 1.00 88.56 96 LEU A CA 1
ATOM 744 C C . LEU A 1 96 ? 12.393 0.254 -20.698 1.00 88.56 96 LEU A C 1
ATOM 746 O O . LEU A 1 96 ? 12.561 0.734 -21.816 1.00 88.56 96 LEU A O 1
ATOM 750 N N . VAL A 1 97 ? 11.644 0.865 -19.769 1.00 87.88 97 VAL A N 1
ATOM 751 C CA . VAL A 1 97 ? 11.055 2.199 -19.984 1.00 87.88 97 VAL A CA 1
ATOM 752 C C . VAL A 1 97 ? 12.145 3.240 -20.235 1.00 87.88 97 VAL A C 1
ATOM 754 O O . VAL A 1 97 ? 12.026 4.013 -21.182 1.00 87.88 97 VAL A O 1
ATOM 757 N N . LEU A 1 98 ? 13.207 3.269 -19.422 1.00 86.69 98 LEU A N 1
ATOM 758 C CA . LEU A 1 98 ? 14.307 4.223 -19.614 1.00 86.69 98 LEU A CA 1
ATOM 759 C C . LEU A 1 98 ? 15.009 4.016 -20.953 1.00 86.69 98 LEU A C 1
ATOM 761 O O . LEU A 1 98 ? 15.233 4.988 -21.674 1.00 86.69 98 LEU A O 1
ATOM 765 N N . ASP A 1 99 ? 15.309 2.767 -21.302 1.00 89.62 99 ASP A N 1
ATOM 766 C CA . ASP A 1 99 ? 15.973 2.436 -22.562 1.00 89.62 99 ASP A CA 1
ATOM 767 C C . ASP A 1 99 ? 15.111 2.871 -23.763 1.00 89.62 99 ASP A C 1
ATOM 769 O O . ASP A 1 99 ? 15.614 3.510 -24.688 1.00 89.62 99 ASP A O 1
ATOM 773 N N . ALA A 1 100 ? 13.796 2.628 -23.712 1.00 90.06 100 ALA A N 1
A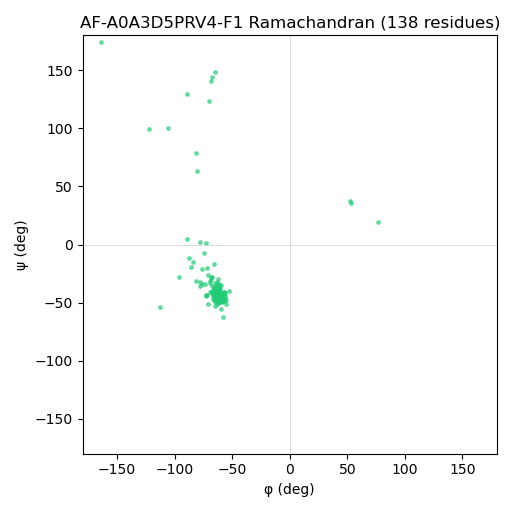TOM 774 C CA . ALA A 1 100 ? 12.855 3.053 -24.748 1.00 90.06 100 ALA A CA 1
ATOM 775 C C . ALA A 1 100 ? 12.728 4.585 -24.843 1.00 90.06 100 ALA A C 1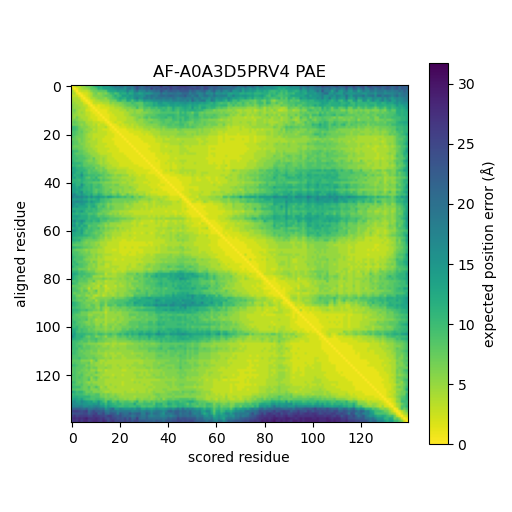
ATOM 777 O O . ALA A 1 100 ? 12.686 5.132 -25.946 1.00 90.06 100 ALA A O 1
ATOM 778 N N . VAL A 1 101 ? 12.724 5.297 -23.708 1.00 89.00 101 VAL A N 1
ATOM 779 C CA . VAL A 1 101 ? 12.721 6.772 -23.667 1.00 89.00 101 VAL A CA 1
ATOM 780 C C . VAL A 1 101 ? 13.985 7.346 -24.306 1.00 89.00 101 VAL A C 1
ATOM 782 O O . VAL A 1 101 ? 13.895 8.275 -25.111 1.00 89.00 101 VAL A O 1
ATOM 785 N N . LEU A 1 102 ? 15.156 6.784 -23.995 1.00 91.94 102 LEU A N 1
ATOM 786 C CA . LEU A 1 102 ? 16.436 7.222 -24.560 1.00 91.94 102 LEU A CA 1
ATOM 787 C C . LEU A 1 102 ? 16.536 6.920 -26.060 1.00 91.94 102 LEU A C 1
ATOM 789 O O . LEU A 1 102 ? 16.999 7.767 -26.825 1.00 91.94 102 LEU A O 1
ATOM 793 N N . ALA A 1 103 ? 16.054 5.750 -26.485 1.00 94.06 103 ALA A N 1
ATOM 794 C CA . ALA A 1 103 ? 15.990 5.349 -27.889 1.00 94.06 103 ALA A CA 1
ATOM 795 C C . ALA A 1 103 ? 14.877 6.062 -28.684 1.00 94.06 103 ALA A C 1
ATOM 797 O O . ALA A 1 103 ? 14.817 5.922 -29.904 1.00 94.06 103 ALA A O 1
ATOM 798 N N . ARG A 1 104 ? 14.012 6.840 -28.012 1.00 93.50 104 ARG A N 1
ATOM 799 C CA . ARG A 1 104 ? 12.796 7.453 -28.578 1.00 93.50 104 ARG A CA 1
ATOM 800 C C . ARG A 1 104 ? 11.879 6.431 -29.261 1.00 93.50 104 ARG A C 1
ATOM 802 O O . ARG A 1 104 ? 11.231 6.730 -30.263 1.00 93.50 104 ARG A O 1
ATOM 809 N N . ASP A 1 105 ? 11.809 5.231 -28.700 1.00 93.94 105 ASP A N 1
ATOM 810 C CA . ASP A 1 105 ? 10.937 4.159 -29.170 1.00 93.94 105 ASP A CA 1
ATOM 811 C C . ASP A 1 105 ? 9.515 4.370 -28.625 1.00 93.94 105 ASP A C 1
ATOM 813 O O . ASP A 1 105 ? 9.093 3.792 -27.621 1.00 93.94 105 ASP A O 1
ATOM 817 N N . TYR A 1 106 ? 8.781 5.282 -29.267 1.00 92.44 106 TYR A N 1
ATOM 818 C CA . TYR A 1 106 ? 7.422 5.648 -28.863 1.00 92.44 106 TYR A CA 1
ATOM 819 C C . TYR A 1 106 ? 6.448 4.456 -28.798 1.00 92.44 106 TYR A C 1
ATOM 821 O O . TYR A 1 106 ? 5.694 4.396 -27.822 1.00 92.44 106 TYR A O 1
ATOM 829 N N . PRO A 1 107 ? 6.450 3.495 -29.749 1.00 95.31 107 PRO A N 1
ATOM 830 C CA . PRO A 1 107 ? 5.627 2.291 -29.641 1.00 95.31 107 PRO A CA 1
ATOM 831 C C . PRO A 1 107 ? 5.870 1.495 -28.353 1.00 95.31 107 PRO A C 1
ATOM 833 O O . PRO A 1 107 ? 4.910 1.122 -27.673 1.00 95.31 107 PRO A O 1
ATOM 836 N N . VAL A 1 108 ? 7.135 1.269 -27.980 1.00 93.56 108 VAL A N 1
ATOM 837 C CA . VAL A 1 108 ? 7.474 0.525 -26.756 1.00 93.56 108 VAL A CA 1
ATOM 838 C C . VAL A 1 108 ? 7.059 1.302 -25.509 1.00 93.56 108 VAL A C 1
ATOM 840 O O . VAL A 1 108 ? 6.444 0.726 -24.610 1.00 93.56 108 VAL A O 1
ATOM 843 N N . ILE A 1 109 ? 7.315 2.614 -25.467 1.00 92.44 109 ILE A N 1
ATOM 844 C CA . ILE A 1 109 ? 6.890 3.479 -24.355 1.00 92.44 109 ILE A CA 1
ATOM 845 C C . ILE A 1 109 ? 5.373 3.392 -24.161 1.00 92.44 109 ILE A C 1
ATOM 847 O O . ILE A 1 109 ? 4.903 3.182 -23.043 1.00 92.44 109 ILE A O 1
ATOM 851 N N . GLN A 1 110 ? 4.600 3.519 -25.240 1.00 92.94 110 GLN A N 1
ATOM 852 C CA . GLN A 1 110 ? 3.142 3.474 -25.172 1.00 92.94 110 GLN A CA 1
ATOM 853 C C . GLN A 1 110 ? 2.638 2.106 -24.696 1.00 92.94 110 GLN A C 1
ATOM 855 O O . GLN A 1 110 ? 1.748 2.047 -23.847 1.00 92.94 110 GLN A O 1
ATOM 860 N N . GLY A 1 111 ? 3.232 1.012 -25.185 1.00 94.44 111 GLY A N 1
ATOM 861 C CA . GLY A 1 111 ? 2.909 -0.341 -24.730 1.00 94.44 111 GLY A CA 1
ATOM 862 C C . GLY A 1 111 ? 3.172 -0.540 -23.235 1.00 94.44 111 GLY A C 1
ATOM 863 O O . GLY A 1 111 ? 2.316 -1.066 -22.521 1.00 94.44 111 GLY A O 1
ATOM 864 N N . LEU A 1 112 ? 4.317 -0.062 -22.739 1.00 91.75 112 LEU A N 1
ATOM 865 C CA . LEU A 1 112 ?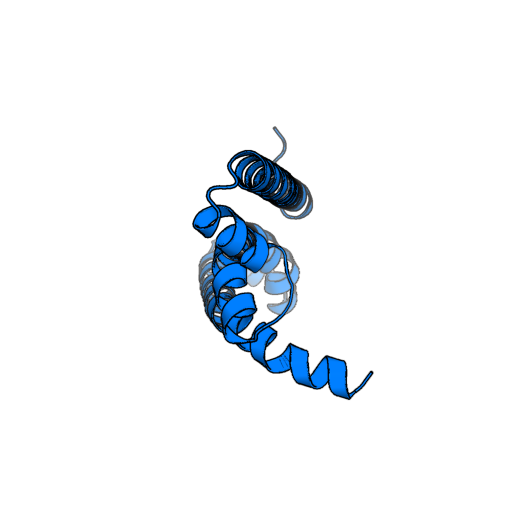 4.670 -0.149 -21.320 1.00 91.75 112 LEU A CA 1
ATOM 866 C C . LEU A 1 112 ? 3.753 0.704 -20.446 1.00 91.75 112 LEU A C 1
ATOM 868 O O . LEU A 1 112 ? 3.299 0.228 -19.407 1.00 91.75 112 LEU A O 1
ATOM 872 N N . ILE A 1 113 ? 3.428 1.927 -20.873 1.00 90.44 113 ILE A N 1
ATOM 873 C CA . ILE A 1 113 ? 2.480 2.790 -20.157 1.00 90.44 113 ILE A CA 1
ATOM 874 C C . ILE A 1 113 ? 1.121 2.100 -20.045 1.00 90.44 113 ILE A C 1
ATOM 876 O O . ILE A 1 113 ? 0.591 1.996 -18.943 1.00 90.44 113 ILE A O 1
ATOM 880 N N . LEU A 1 114 ? 0.580 1.573 -21.148 1.00 94.38 114 LEU A N 1
ATOM 881 C CA . LEU A 1 114 ? -0.705 0.868 -21.136 1.00 94.38 114 LEU A CA 1
ATOM 882 C C . LEU A 1 114 ? -0.677 -0.358 -20.219 1.00 94.38 114 LEU A C 1
ATOM 884 O O . LEU A 1 114 ? -1.621 -0.574 -19.459 1.00 94.38 114 LEU A O 1
ATOM 888 N N . PHE A 1 115 ? 0.410 -1.130 -20.248 1.00 93.06 115 PHE A N 1
ATOM 889 C CA . PHE A 1 115 ? 0.588 -2.280 -19.369 1.00 93.06 115 PHE A CA 1
ATOM 890 C C . PHE A 1 115 ? 0.607 -1.875 -17.888 1.00 93.06 115 PHE A C 1
ATOM 892 O O . PHE A 1 115 ? -0.147 -2.431 -17.088 1.00 93.06 115 PHE A O 1
ATOM 899 N N . PHE A 1 116 ? 1.410 -0.874 -17.513 1.00 90.31 116 PHE A N 1
ATOM 900 C CA . PHE A 1 116 ? 1.458 -0.386 -16.133 1.00 90.31 116 PHE A CA 1
ATOM 901 C C . PHE A 1 116 ? 0.129 0.224 -15.690 1.00 90.31 116 PHE A C 1
ATOM 903 O O . PHE A 1 116 ? -0.304 -0.037 -14.570 1.00 90.31 116 PHE A O 1
ATOM 910 N N . SER A 1 117 ? -0.551 0.981 -16.557 1.00 91.12 117 SER A N 1
ATOM 911 C CA . SER A 1 117 ? -1.888 1.509 -16.278 1.00 91.12 117 SER A CA 1
ATOM 912 C C . SER A 1 117 ? -2.898 0.389 -16.044 1.00 91.12 117 SER A C 1
ATOM 914 O O . SER A 1 117 ? -3.663 0.459 -15.087 1.00 91.12 117 SER A O 1
ATOM 916 N N . PHE A 1 118 ? -2.876 -0.667 -16.859 1.00 93.88 118 PHE A N 1
ATOM 917 C CA . PHE A 1 118 ? -3.745 -1.827 -16.674 1.00 93.88 118 PHE A CA 1
ATOM 918 C C . PHE A 1 118 ? -3.496 -2.519 -15.327 1.00 93.88 118 PHE A C 1
ATOM 920 O O . PHE A 1 118 ? -4.438 -2.746 -14.568 1.00 93.88 118 PHE A O 1
ATOM 927 N N . VAL A 1 119 ? -2.232 -2.796 -14.992 1.00 91.56 119 VAL A N 1
ATOM 928 C CA . VAL A 1 119 ? -1.852 -3.397 -13.702 1.00 91.56 119 VAL A CA 1
ATOM 929 C C . VAL A 1 119 ? -2.257 -2.494 -12.535 1.00 91.56 119 VAL A C 1
ATOM 931 O O . VAL A 1 119 ? -2.799 -2.973 -11.543 1.00 91.56 119 VAL A O 1
ATOM 934 N N . TYR A 1 120 ? -2.047 -1.184 -12.657 1.00 89.06 120 TYR A N 1
ATOM 935 C CA . TYR A 1 120 ? -2.427 -0.215 -11.635 1.00 89.06 120 TYR A CA 1
ATOM 936 C C . TYR A 1 120 ? -3.943 -0.172 -11.408 1.00 89.06 120 TYR A C 1
ATOM 938 O O . TYR A 1 120 ? -4.394 -0.200 -10.263 1.00 89.06 120 TYR A O 1
ATOM 946 N N . ILE A 1 121 ? -4.742 -0.156 -12.478 1.00 92.25 121 ILE A N 1
ATOM 947 C CA . ILE A 1 121 ? -6.207 -0.217 -12.385 1.00 92.25 121 ILE A CA 1
ATOM 948 C C . ILE A 1 121 ? -6.643 -1.531 -11.731 1.00 92.25 121 ILE A C 1
ATOM 950 O O . ILE A 1 121 ? -7.493 -1.514 -10.845 1.00 92.25 121 ILE A O 1
ATOM 954 N N . LEU A 1 122 ? -6.030 -2.657 -12.107 1.00 93.31 122 LEU A N 1
ATOM 955 C CA . LEU A 1 122 ? -6.331 -3.958 -11.513 1.00 93.31 122 LEU A CA 1
ATOM 956 C C . LEU A 1 122 ? -6.048 -3.975 -10.005 1.00 93.31 122 LEU A C 1
ATOM 958 O O . LEU A 1 122 ? -6.856 -4.483 -9.234 1.00 93.31 122 LEU A O 1
ATOM 962 N N . ILE A 1 123 ? -4.932 -3.389 -9.570 1.00 90.38 123 ILE A N 1
ATOM 963 C CA . ILE A 1 123 ? -4.581 -3.289 -8.149 1.00 90.38 123 ILE A CA 1
ATOM 964 C C . ILE A 1 123 ? -5.584 -2.413 -7.398 1.00 90.38 123 ILE A C 1
ATOM 966 O O . ILE A 1 123 ? -6.046 -2.821 -6.336 1.00 90.38 123 ILE A O 1
ATOM 970 N N . ASN A 1 124 ? -5.965 -1.253 -7.942 1.00 89.75 124 ASN A N 1
ATOM 971 C CA . ASN A 1 124 ? -6.988 -0.413 -7.310 1.00 89.75 124 ASN A CA 1
ATOM 972 C C . ASN A 1 124 ? -8.333 -1.131 -7.222 1.00 89.75 124 ASN A C 1
ATOM 974 O O . ASN A 1 124 ? -8.959 -1.107 -6.172 1.00 89.75 124 ASN A O 1
ATOM 978 N N . LEU A 1 125 ? -8.731 -1.858 -8.266 1.00 89.75 125 LEU A N 1
ATOM 979 C CA . LEU A 1 125 ? -9.950 -2.658 -8.227 1.00 89.75 125 LEU A CA 1
ATOM 980 C C . LEU A 1 125 ? -9.896 -3.718 -7.116 1.00 89.75 125 LEU A C 1
ATOM 982 O O . LEU A 1 125 ? -10.871 -3.901 -6.394 1.00 89.75 125 LEU A O 1
ATOM 986 N N . LEU A 1 126 ? -8.762 -4.407 -6.947 1.00 90.06 126 LEU A N 1
ATOM 987 C CA . LEU A 1 126 ? -8.580 -5.375 -5.859 1.00 90.06 126 LEU A CA 1
ATOM 988 C C . LEU A 1 126 ? -8.645 -4.713 -4.476 1.00 90.06 126 LEU A C 1
ATOM 990 O O . LEU A 1 126 ? -9.183 -5.300 -3.539 1.00 90.06 126 LEU A O 1
ATOM 994 N N . ILE A 1 127 ? -8.120 -3.498 -4.351 1.00 87.50 127 ILE A N 1
ATOM 995 C CA . ILE A 1 127 ? -8.172 -2.688 -3.130 1.00 87.50 127 ILE A CA 1
ATOM 996 C C . ILE A 1 127 ? -9.609 -2.273 -2.824 1.00 87.50 127 ILE A C 1
ATOM 998 O O . ILE A 1 127 ? -10.075 -2.486 -1.706 1.00 87.50 127 ILE A O 1
ATOM 1002 N N . ASP A 1 128 ? -10.342 -1.782 -3.815 1.00 86.00 128 ASP A N 1
ATOM 1003 C CA . ASP A 1 128 ? -11.735 -1.375 -3.658 1.00 86.00 128 ASP A CA 1
ATOM 1004 C C . ASP A 1 128 ? -12.633 -2.570 -3.303 1.00 86.00 128 ASP A C 1
ATOM 1006 O O . ASP A 1 128 ? -13.469 -2.496 -2.399 1.00 86.00 128 ASP A O 1
ATOM 1010 N N . LEU A 1 129 ? -12.401 -3.723 -3.939 1.00 86.06 129 LEU A N 1
ATOM 1011 C CA . LEU A 1 129 ? -13.044 -4.986 -3.570 1.00 86.06 129 LEU A CA 1
ATOM 1012 C C . LEU A 1 129 ? -12.658 -5.433 -2.155 1.00 86.06 129 LEU A C 1
ATOM 1014 O O . LEU A 1 129 ? -13.479 -5.989 -1.430 1.00 86.06 129 LEU A O 1
ATOM 1018 N N . SER A 1 130 ? -11.426 -5.181 -1.712 1.00 84.50 130 SER A N 1
ATOM 1019 C CA . SER A 1 130 ? -11.032 -5.505 -0.341 1.00 84.50 130 SER A CA 1
ATOM 1020 C C . SER A 1 130 ? -11.814 -4.681 0.688 1.00 84.50 130 SER A C 1
ATOM 1022 O O . SER A 1 130 ? -12.167 -5.212 1.743 1.00 84.50 130 SER A O 1
ATOM 1024 N N . TYR A 1 131 ? -12.183 -3.431 0.373 1.00 78.06 131 TYR A N 1
ATOM 1025 C CA . TYR A 1 131 ? -13.009 -2.619 1.269 1.00 78.06 131 TYR A CA 1
ATOM 1026 C C . TYR A 1 131 ? -14.373 -3.251 1.528 1.00 78.06 131 TYR A C 1
ATOM 1028 O O . TYR A 1 131 ? -14.836 -3.214 2.662 1.00 78.06 131 TYR A O 1
ATOM 1036 N N . THR A 1 132 ? -14.989 -3.901 0.536 1.00 73.81 132 THR A N 1
ATOM 1037 C CA . THR A 1 132 ? -16.274 -4.597 0.735 1.00 73.81 132 THR A CA 1
ATOM 1038 C C . THR A 1 132 ? -16.148 -5.826 1.641 1.00 73.81 132 THR A C 1
ATOM 1040 O O . THR A 1 132 ? -17.093 -6.162 2.356 1.00 73.81 132 THR A O 1
ATOM 1043 N N . PHE A 1 133 ? -14.981 -6.479 1.688 1.00 72.25 133 PHE A N 1
ATOM 1044 C CA . PHE A 1 133 ? -14.710 -7.540 2.668 1.00 72.25 133 PHE A CA 1
ATOM 1045 C C . PHE A 1 133 ? -14.501 -6.983 4.085 1.00 72.25 133 PHE A C 1
ATOM 1047 O O . PHE A 1 133 ? -15.005 -7.544 5.073 1.00 72.25 133 PHE A O 1
ATOM 1054 N N . PHE A 1 134 ? -13.749 -5.887 4.204 1.00 68.31 134 PHE A N 1
ATOM 1055 C CA . PHE A 1 134 ? -13.403 -5.310 5.501 1.00 68.31 134 PHE A CA 1
ATOM 1056 C C . PHE A 1 134 ? -14.540 -4.501 6.118 1.00 68.31 134 PHE A C 1
ATOM 1058 O O . PHE A 1 134 ? -14.743 -4.623 7.324 1.00 68.31 134 PHE A O 1
ATOM 1065 N N . ASP A 1 135 ? -15.346 -3.790 5.340 1.00 63.59 135 ASP A N 1
ATOM 1066 C CA . ASP A 1 135 ? -16.452 -2.988 5.850 1.00 63.59 135 ASP A CA 1
ATOM 1067 C C . ASP A 1 135 ? -17.808 -3.400 5.235 1.00 63.59 135 ASP A C 1
ATOM 1069 O O . ASP A 1 135 ? -18.169 -2.973 4.138 1.00 63.59 135 ASP A O 1
ATOM 1073 N N . PRO A 1 136 ? -18.618 -4.207 5.952 1.00 55.81 136 PRO A N 1
ATOM 1074 C CA . PRO A 1 136 ? -19.953 -4.592 5.504 1.00 55.81 136 PRO A CA 1
ATOM 1075 C C . PRO A 1 136 ? -20.986 -3.449 5.588 1.00 55.81 136 PRO A C 1
ATOM 1077 O O . PRO A 1 136 ? -22.156 -3.687 5.282 1.00 55.81 136 PRO A O 1
ATOM 1080 N N . ARG A 1 137 ? -20.605 -2.231 6.019 1.00 56.94 137 ARG A N 1
ATOM 1081 C CA . ARG A 1 137 ? -21.473 -1.038 5.977 1.00 56.94 137 ARG A CA 1
ATOM 1082 C C . ARG A 1 137 ? -21.447 -0.328 4.625 1.00 56.94 137 ARG A C 1
ATOM 1084 O O . ARG A 1 137 ? -22.358 0.450 4.356 1.00 56.94 137 ARG A O 1
ATOM 1091 N N . ILE A 1 138 ? -20.478 -0.635 3.760 1.00 52.16 138 ILE A N 1
ATOM 1092 C CA . ILE A 1 138 ? -20.435 -0.169 2.368 1.00 52.16 138 ILE A CA 1
ATOM 1093 C C . ILE A 1 138 ? -21.362 -1.067 1.527 1.00 52.16 138 ILE A C 1
ATOM 1095 O O . ILE A 1 138 ? -20.933 -1.833 0.668 1.00 52.16 138 ILE A O 1
ATOM 1099 N N . ARG A 1 139 ? -22.660 -1.037 1.834 1.00 42.31 139 ARG A N 1
ATOM 1100 C CA . ARG A 1 139 ? -23.720 -1.559 0.967 1.00 42.31 139 ARG A CA 1
ATOM 1101 C C . ARG A 1 139 ? -24.425 -0.344 0.374 1.00 42.31 139 ARG A C 1
ATOM 1103 O O . ARG A 1 139 ? -25.190 0.303 1.083 1.00 42.31 139 ARG A O 1
ATOM 1110 N N . TYR A 1 140 ? -24.084 -0.019 -0.873 1.00 44.38 140 TYR A N 1
ATOM 1111 C CA . TYR A 1 140 ? -24.931 0.819 -1.725 1.00 44.38 140 TYR A CA 1
ATOM 1112 C C . TYR A 1 140 ? -26.251 0.099 -2.011 1.00 44.38 140 TYR A C 1
ATOM 1114 O O . TYR A 1 140 ? -26.219 -1.151 -2.125 1.00 44.38 140 TYR A O 1
#

Foldseek 3Di:
DVVVVVLVPVLCCVLCVVLVVVLVVLLVVQLVVQCVDPVVVVCVVVVHDPVCCCPPPRCLRSVLSSLVSVLVSVVVSLQVVLVSCVVSVPDDLSVVCVVCVVVVVVVSNVVSVVVVVVVSVVSVVVSVVVNVVSDVVPDD

Radius of gyration: 20.45 Å; Cα contacts (8 Å, |Δi|>4): 89; chains: 1; bounding box: 48×28×60 Å

Secondary structure (DSSP, 8-state):
-HHHHHHHHHHHHHHHHHHHHHHHHHHHHHHHHHHTSHHHHHHHHTT--HHHHIIIIIHHHHHHHHHHHHHHHHHHHHHHHHHHHHHTT---HHHHHHHHHHHT-HHHHHHHHHHHHHHHHHHHHHHHHHHHHH-TT---

Nearest PDB structures (foldseek):
  8wda-assembly1_B  TM=8.972E-01  e=1.402E-05  Mycobacterium tuberculosis H37Rv
  8wd9-assembly1_B  TM=9.037E-01  e=1.245E-04  Mycobacterium tuberculosis H37Rv
  8j5q-assembly1_B  TM=9.100E-01  e=3.424E-04  Mycobacterium tuberculosis H37Rv
  3tuz-assembly2_F  TM=7.813E-01  e=2.301E-02  Escherichia coli K-12

Solvent-accessible surface area (backbone atoms only — not comparable to full-atom values): 7691 Å² total; per-residue (Å²): 111,72,68,60,55,62,66,47,50,59,61,50,48,70,63,42,55,65,48,51,54,50,51,52,51,46,47,52,51,42,37,56,56,45,63,70,35,67,72,46,52,50,40,48,76,70,66,52,52,70,67,56,46,42,65,68,51,28,47,38,65,30,42,53,67,41,51,52,51,50,53,54,43,55,58,52,42,61,63,50,43,23,58,47,23,56,75,70,69,44,92,48,72,40,35,49,46,53,54,24,60,75,69,63,36,59,70,59,41,53,53,50,51,53,50,51,51,51,53,50,52,52,51,50,52,52,50,58,55,46,42,50,72,55,37,80,78,74,66,130